Protein AF-A0A0K0CZG9-F1 (afdb_monomer)

Nearest PDB structures (foldseek):
  4x7q-assembly2_A  TM=9.275E-01  e=9.971E-03  Homo sapiens
  3dls-assembly8_D  TM=9.129E-01  e=1.670E-02  Homo sapiens
  3dls-assembly5_E  TM=8.886E-01  e=1.984E-02  Homo sapiens
  3dls-assembly7_B  TM=8.864E-01  e=2.642E-02  Homo sapiens
  3dls-assembly7_C  TM=8.932E-01  e=3.138E-02  Homo sapiens

Sequence (161 aa):
NAIDDENAIDDENDDDDDENDDDDDDDDDNHEHFQKFKMGLIYRLLTSCDIWSVGVVLYEMMTGRLPFASKLEVMENDLRLPSRTSYGAQYLIRGLIQVNPSNRLSLEEAKEGWTMLHQQKFEKYQTVAWAWYQFVLKGSSGAFLKAAAFKNGAYHMLEFM

Mean predicted aligned error: 16.19 Å

Radius of gyration: 37.74 Å; Cα contacts (8 Å, |Δi|>4): 78; chains: 1; bounding box: 133×31×75 Å

Secondary structure (DSSP, 8-state):
-------------------------TTHHHHHHHHHHHHHHHHHHHHHHHHHHHHHHHHHHHHSS-S-SSHHHHHHT-----TTS-HHHHHHHHHHS-SSGGGSPPHHHHHHHHHHHHHHHHHHHHHHHHHHHHHHHH--HHHHHHHHHHHHHTTTTSS--

Structure (mmCIF, N/CA/C/O backbone):
data_AF-A0A0K0CZG9-F1
#
_entry.id   AF-A0A0K0CZG9-F1
#
loop_
_atom_site.group_PDB
_atom_site.id
_atom_site.type_symbol
_atom_site.label_atom_id
_atom_site.label_alt_id
_atom_site.label_comp_id
_atom_site.label_asym_id
_atom_site.label_entity_id
_atom_site.label_seq_id
_atom_site.pdbx_PDB_ins_code
_atom_site.Cartn_x
_atom_site.Cartn_y
_atom_site.Cartn_z
_atom_site.occupancy
_atom_site.B_iso_or_equiv
_atom_site.auth_seq_id
_atom_site.auth_comp_id
_atom_site.auth_asym_id
_atom_site.auth_atom_id
_atom_site.pdbx_PDB_model_num
ATOM 1 N N . ASN A 1 1 ? 104.719 -9.919 -36.318 1.00 41.19 1 ASN A N 1
ATOM 2 C CA . ASN A 1 1 ? 104.082 -8.611 -36.063 1.00 41.19 1 ASN A CA 1
ATOM 3 C C . ASN A 1 1 ? 102.599 -8.799 -36.332 1.00 41.19 1 ASN A C 1
ATOM 5 O O . ASN A 1 1 ? 102.234 -8.823 -37.498 1.00 41.19 1 ASN A O 1
ATOM 9 N N . ALA A 1 2 ? 101.861 -9.367 -35.367 1.00 45.19 2 ALA A N 1
ATOM 10 C CA . ALA A 1 2 ? 101.144 -8.637 -34.295 1.00 45.19 2 ALA A CA 1
ATOM 11 C C . ALA A 1 2 ? 100.044 -7.777 -34.954 1.00 45.19 2 ALA A C 1
ATOM 13 O O . ALA A 1 2 ? 100.404 -6.847 -35.667 1.00 45.19 2 ALA A O 1
ATOM 14 N N . ILE A 1 3 ? 98.748 -8.135 -35.008 1.00 49.09 3 ILE A N 1
ATOM 15 C CA . ILE A 1 3 ? 97.789 -8.522 -33.945 1.00 49.09 3 ILE A CA 1
ATOM 16 C C . ILE A 1 3 ? 98.102 -7.792 -32.652 1.00 49.09 3 ILE A C 1
ATOM 18 O O . ILE A 1 3 ? 98.983 -8.265 -31.954 1.00 49.09 3 ILE A O 1
ATOM 22 N N . ASP A 1 4 ? 97.403 -6.681 -32.423 1.00 56.31 4 ASP A N 1
ATOM 23 C CA . ASP A 1 4 ? 97.031 -6.109 -31.126 1.00 56.31 4 ASP A CA 1
ATOM 24 C C . ASP A 1 4 ? 95.912 -5.069 -31.358 1.00 56.31 4 ASP A C 1
ATOM 26 O O . ASP A 1 4 ? 95.722 -4.604 -32.487 1.00 56.31 4 ASP A O 1
ATOM 30 N N . ASP A 1 5 ? 95.206 -4.755 -30.274 1.00 58.25 5 ASP A N 1
ATOM 31 C CA . ASP A 1 5 ? 94.108 -3.796 -30.066 1.00 58.25 5 ASP A CA 1
ATOM 32 C C . ASP A 1 5 ? 92.702 -4.405 -30.207 1.00 58.25 5 ASP A C 1
ATOM 34 O O . ASP A 1 5 ? 92.076 -4.416 -31.266 1.00 58.25 5 ASP A O 1
ATOM 38 N N . GLU A 1 6 ? 92.263 -5.168 -29.203 1.00 61.28 6 GLU A N 1
ATOM 39 C CA . GLU A 1 6 ? 91.699 -4.695 -27.920 1.00 61.28 6 GLU A CA 1
ATOM 40 C C . GLU A 1 6 ? 90.325 -4.041 -28.093 1.00 61.28 6 GLU A C 1
ATOM 42 O O . GLU A 1 6 ? 90.189 -2.878 -28.460 1.00 61.28 6 GLU A O 1
ATOM 47 N N . ASN A 1 7 ? 89.289 -4.799 -27.739 1.00 49.59 7 ASN A N 1
ATOM 48 C CA . ASN A 1 7 ? 88.165 -4.216 -27.024 1.00 49.59 7 ASN A CA 1
ATOM 49 C C . ASN A 1 7 ? 87.654 -5.265 -26.035 1.00 49.59 7 ASN A C 1
ATOM 51 O O . ASN A 1 7 ? 86.799 -6.093 -26.346 1.00 49.59 7 ASN A O 1
ATOM 55 N N . ALA A 1 8 ? 88.290 -5.260 -24.869 1.00 59.72 8 ALA A N 1
ATOM 56 C CA . ALA A 1 8 ? 87.748 -5.828 -23.652 1.00 59.72 8 ALA A CA 1
ATOM 57 C C . ALA A 1 8 ? 86.730 -4.835 -23.078 1.00 59.72 8 ALA A C 1
ATOM 59 O O . ALA A 1 8 ? 86.981 -3.633 -23.096 1.00 59.72 8 ALA A O 1
ATOM 60 N N . ILE A 1 9 ? 85.603 -5.346 -22.596 1.00 59.56 9 ILE A N 1
ATOM 61 C CA . ILE A 1 9 ? 85.078 -5.118 -21.245 1.00 59.56 9 ILE A CA 1
ATOM 62 C C . ILE A 1 9 ? 84.110 -6.282 -21.027 1.00 59.56 9 ILE A C 1
ATOM 64 O O . ILE A 1 9 ? 83.049 -6.364 -21.650 1.00 59.56 9 ILE A O 1
ATOM 68 N N . ASP A 1 10 ? 84.586 -7.221 -20.217 1.00 60.03 10 ASP A N 1
ATOM 69 C CA . ASP A 1 10 ? 83.765 -8.118 -19.423 1.00 60.03 10 ASP A CA 1
ATOM 70 C C . ASP A 1 10 ? 82.899 -7.263 -18.493 1.00 60.03 10 ASP A C 1
ATOM 72 O O . ASP A 1 10 ? 83.399 -6.295 -17.928 1.00 60.03 10 ASP A O 1
ATOM 76 N N . ASP A 1 11 ? 81.641 -7.632 -18.299 1.00 61.06 11 ASP A N 1
ATOM 77 C CA . ASP A 1 11 ? 81.124 -7.684 -16.937 1.00 61.06 11 ASP A CA 1
ATOM 78 C C . ASP A 1 11 ? 80.083 -8.798 -16.869 1.00 61.06 11 ASP A C 1
ATOM 80 O O . ASP A 1 11 ? 79.088 -8.842 -17.598 1.00 61.06 11 ASP A O 1
ATOM 84 N N . GLU A 1 12 ? 80.457 -9.764 -16.048 1.00 60.16 12 GLU A N 1
ATOM 85 C CA . GLU A 1 12 ? 79.727 -10.948 -15.660 1.00 60.16 12 GLU A CA 1
ATOM 86 C C . GLU A 1 12 ? 78.615 -10.591 -14.660 1.00 60.16 12 GLU A C 1
ATOM 88 O O . GLU A 1 12 ? 78.754 -9.623 -13.913 1.00 60.16 12 GLU A O 1
ATOM 93 N N . ASN A 1 13 ? 77.637 -11.502 -14.564 1.00 54.50 13 ASN A N 1
ATOM 94 C CA . ASN A 1 13 ? 76.858 -11.823 -13.359 1.00 54.50 13 ASN A CA 1
ATOM 95 C C . ASN A 1 13 ? 75.873 -10.748 -12.875 1.00 54.50 13 ASN A C 1
ATOM 97 O O . ASN A 1 13 ? 76.054 -9.552 -13.060 1.00 54.50 13 ASN A O 1
ATOM 101 N N . ASP A 1 14 ? 74.814 -11.062 -12.157 1.00 59.00 14 ASP A N 1
ATOM 102 C CA . ASP A 1 14 ? 74.028 -12.261 -11.863 1.00 59.00 14 ASP A CA 1
ATOM 103 C C . ASP A 1 14 ? 72.786 -11.670 -11.171 1.00 59.00 14 ASP A C 1
ATOM 105 O O . ASP A 1 14 ? 72.868 -10.582 -10.599 1.00 59.00 14 ASP A O 1
ATOM 109 N N . ASP A 1 15 ? 71.669 -12.386 -11.250 1.00 63.44 15 ASP A N 1
ATOM 110 C CA . ASP A 1 15 ? 70.612 -12.440 -10.238 1.00 63.44 15 ASP A CA 1
ATOM 111 C C . ASP A 1 15 ? 70.195 -11.130 -9.550 1.00 63.44 15 ASP A C 1
ATOM 113 O O . ASP A 1 15 ? 70.806 -10.719 -8.574 1.00 63.44 15 ASP A O 1
ATOM 117 N N . ASP A 1 16 ? 69.059 -10.582 -9.977 1.00 61.47 16 ASP A N 1
ATOM 118 C CA . ASP A 1 16 ? 68.069 -9.990 -9.069 1.00 61.47 16 ASP A CA 1
ATOM 119 C C . ASP A 1 16 ? 66.690 -10.154 -9.742 1.00 61.47 16 ASP A C 1
ATOM 121 O O . ASP A 1 16 ? 66.104 -9.213 -10.283 1.00 61.47 16 ASP A O 1
ATOM 125 N N . ASP A 1 17 ? 66.185 -11.396 -9.764 1.00 61.84 17 ASP A N 1
ATOM 126 C CA . ASP A 1 17 ? 64.740 -11.653 -9.845 1.00 61.84 17 ASP A CA 1
ATOM 127 C C . ASP A 1 17 ? 64.128 -11.219 -8.498 1.00 61.84 17 ASP A C 1
ATOM 129 O O . ASP A 1 17 ? 63.756 -12.045 -7.665 1.00 61.84 17 ASP A O 1
ATOM 133 N N . ASP A 1 18 ? 64.064 -9.909 -8.257 1.00 62.41 18 ASP A N 1
ATOM 134 C CA . ASP A 1 18 ? 63.143 -9.368 -7.265 1.00 62.41 18 ASP A CA 1
ATOM 135 C C . ASP A 1 18 ? 61.746 -9.450 -7.892 1.00 62.41 18 ASP A C 1
ATOM 137 O O . ASP A 1 18 ? 61.347 -8.630 -8.728 1.00 62.41 18 ASP A O 1
ATOM 141 N N . GLU A 1 19 ? 61.025 -10.515 -7.528 1.00 63.62 19 GLU A N 1
ATOM 142 C CA . GLU A 1 19 ? 59.573 -10.598 -7.639 1.00 63.62 19 GLU A CA 1
ATOM 143 C C . GLU A 1 19 ? 58.997 -9.324 -7.007 1.00 63.62 19 GLU A C 1
ATOM 145 O O . GLU A 1 19 ? 58.913 -9.192 -5.787 1.00 63.62 19 GLU A O 1
ATOM 150 N N . ASN A 1 20 ? 58.638 -8.350 -7.848 1.00 57.69 20 ASN A N 1
ATOM 151 C CA . ASN A 1 20 ? 57.760 -7.268 -7.436 1.00 57.69 20 ASN A CA 1
ATOM 152 C C . ASN A 1 20 ? 56.392 -7.902 -7.168 1.00 57.69 20 ASN A C 1
ATOM 154 O O . ASN A 1 20 ? 55.544 -7.982 -8.059 1.00 57.69 20 ASN A O 1
ATOM 158 N N . ASP A 1 21 ? 56.205 -8.375 -5.939 1.00 62.56 21 ASP A N 1
ATOM 159 C CA . ASP A 1 21 ? 54.900 -8.451 -5.294 1.00 62.56 21 ASP A CA 1
ATOM 160 C C . ASP A 1 21 ? 54.432 -7.001 -5.079 1.00 62.56 21 ASP A C 1
ATOM 162 O O . ASP A 1 21 ? 54.465 -6.459 -3.974 1.00 62.56 21 ASP A O 1
ATOM 166 N N . ASP A 1 22 ? 54.083 -6.329 -6.179 1.00 62.44 22 ASP A N 1
ATOM 167 C CA . ASP A 1 22 ? 53.348 -5.076 -6.124 1.00 62.44 22 ASP A CA 1
ATOM 168 C C . ASP A 1 22 ? 51.940 -5.431 -5.632 1.00 62.44 22 ASP A C 1
ATOM 170 O O . ASP A 1 22 ? 51.123 -6.001 -6.357 1.00 62.44 22 ASP A O 1
ATOM 174 N N . ASP A 1 23 ? 51.713 -5.154 -4.348 1.00 63.50 23 ASP A N 1
ATOM 175 C CA . ASP A 1 23 ? 50.429 -5.214 -3.658 1.00 63.50 23 ASP A CA 1
ATOM 176 C C . ASP A 1 23 ? 49.359 -4.417 -4.443 1.00 63.50 23 ASP A C 1
ATOM 178 O O . ASP A 1 23 ? 49.165 -3.216 -4.236 1.00 63.50 23 ASP A O 1
ATOM 182 N N . ASP A 1 24 ? 48.636 -5.088 -5.344 1.00 61.62 24 ASP A N 1
ATOM 183 C CA . ASP A 1 24 ? 47.457 -4.579 -6.066 1.00 61.62 24 ASP A CA 1
ATOM 184 C C . ASP A 1 24 ? 46.215 -4.491 -5.137 1.00 61.62 24 ASP A C 1
ATOM 186 O O . ASP A 1 24 ? 45.141 -5.008 -5.453 1.00 61.62 24 ASP A O 1
ATOM 190 N N . ASP A 1 25 ? 46.330 -3.842 -3.973 1.00 61.72 25 ASP A N 1
ATOM 191 C CA . ASP A 1 25 ? 45.236 -3.744 -2.983 1.00 61.72 25 ASP A CA 1
ATOM 192 C C . ASP A 1 25 ? 44.478 -2.392 -2.992 1.00 61.72 25 ASP A C 1
ATOM 194 O O . ASP A 1 25 ? 43.491 -2.226 -2.273 1.00 61.72 25 ASP A O 1
ATOM 198 N N . ASP A 1 26 ? 44.849 -1.427 -3.842 1.00 60.41 26 ASP A N 1
ATOM 199 C CA . ASP A 1 26 ? 44.276 -0.063 -3.805 1.00 60.41 26 ASP A CA 1
ATOM 200 C C . ASP A 1 26 ? 43.013 0.162 -4.678 1.00 60.41 26 ASP A C 1
ATOM 202 O O . ASP A 1 26 ? 42.429 1.253 -4.670 1.00 60.41 26 ASP A O 1
ATOM 206 N N . ASP A 1 27 ? 42.527 -0.853 -5.404 1.00 59.78 27 ASP A N 1
ATOM 207 C CA . ASP A 1 27 ? 41.353 -0.727 -6.292 1.00 59.78 27 ASP A CA 1
ATOM 208 C C . ASP A 1 27 ? 40.004 -1.159 -5.660 1.00 59.78 27 ASP A C 1
ATOM 210 O O . ASP A 1 27 ? 38.938 -0.926 -6.251 1.00 59.78 27 ASP A O 1
ATOM 214 N N . ASP A 1 28 ? 39.995 -1.740 -4.451 1.00 62.38 28 ASP A N 1
ATOM 215 C CA . ASP A 1 28 ? 38.772 -2.318 -3.854 1.00 62.38 28 ASP A CA 1
ATOM 216 C C . ASP A 1 28 ? 37.854 -1.272 -3.180 1.00 62.38 28 ASP A C 1
ATOM 218 O O . ASP A 1 28 ? 36.628 -1.330 -3.307 1.00 62.38 28 ASP A O 1
ATOM 222 N N . ASP A 1 29 ? 38.404 -0.218 -2.564 1.00 65.69 29 ASP A N 1
ATOM 223 C CA . ASP A 1 29 ? 37.613 0.775 -1.808 1.00 65.69 29 ASP A CA 1
ATOM 224 C C . ASP A 1 29 ? 36.617 1.560 -2.689 1.00 65.69 29 ASP A C 1
ATOM 226 O O . ASP A 1 29 ? 35.464 1.832 -2.314 1.00 65.69 29 ASP A O 1
ATOM 230 N N . ASN A 1 30 ? 37.031 1.912 -3.911 1.00 65.31 30 ASN A N 1
ATOM 231 C CA . ASN A 1 30 ? 36.160 2.584 -4.878 1.00 65.31 30 ASN A CA 1
ATOM 232 C C . ASN A 1 30 ? 35.093 1.631 -5.437 1.00 65.31 30 ASN A C 1
ATOM 234 O O . ASN A 1 30 ? 33.958 2.057 -5.710 1.00 65.31 30 ASN A O 1
ATOM 238 N N . HIS A 1 31 ? 35.433 0.346 -5.581 1.00 67.94 31 HIS A N 1
ATOM 239 C CA . HIS A 1 31 ? 34.489 -0.686 -5.980 1.00 67.94 31 HIS A CA 1
ATOM 240 C C . HIS A 1 31 ? 33.434 -0.892 -4.889 1.00 67.94 31 HIS A C 1
ATOM 242 O O . HIS A 1 31 ? 32.237 -0.810 -5.182 1.00 67.94 31 HIS A O 1
ATOM 248 N N . GLU A 1 32 ? 33.840 -1.048 -3.628 1.00 74.38 32 GLU A N 1
ATOM 249 C CA . GLU A 1 32 ? 32.930 -1.228 -2.498 1.00 74.38 32 GLU A CA 1
ATOM 250 C C . GLU A 1 32 ? 31.983 -0.032 -2.347 1.00 74.38 32 GLU A C 1
ATOM 252 O O . GLU A 1 32 ? 30.769 -0.213 -2.212 1.00 74.38 32 GLU A O 1
ATOM 257 N N . HIS A 1 33 ? 32.482 1.203 -2.454 1.00 79.12 33 HIS A N 1
ATOM 258 C CA . HIS A 1 33 ? 31.641 2.398 -2.362 1.00 79.12 33 HIS A CA 1
ATOM 259 C C . HIS A 1 33 ? 30.575 2.450 -3.469 1.00 79.12 33 HIS A C 1
ATOM 261 O O . HIS A 1 33 ? 29.395 2.722 -3.209 1.00 79.12 33 HIS A O 1
ATOM 267 N N . PHE A 1 34 ? 30.957 2.145 -4.712 1.00 77.56 34 PHE A N 1
ATOM 268 C CA . PHE A 1 34 ? 30.020 2.093 -5.831 1.00 77.56 34 PHE A CA 1
ATOM 269 C C . PHE A 1 34 ? 29.006 0.958 -5.683 1.00 77.56 34 PHE A C 1
ATOM 271 O O . PHE A 1 34 ? 27.817 1.152 -5.964 1.00 77.56 34 PHE A O 1
ATOM 278 N N . GLN A 1 35 ? 29.440 -0.207 -5.199 1.00 79.38 35 GLN A N 1
ATOM 279 C CA . GLN A 1 35 ? 28.544 -1.321 -4.911 1.00 79.38 35 GLN A CA 1
ATOM 280 C C . GLN A 1 35 ? 27.588 -0.971 -3.778 1.00 79.38 35 GLN A C 1
ATOM 282 O O . GLN A 1 35 ? 26.387 -1.166 -3.919 1.00 79.38 35 GLN A O 1
ATOM 287 N N . LYS A 1 36 ? 28.056 -0.350 -2.699 1.00 81.50 36 LYS A N 1
ATOM 288 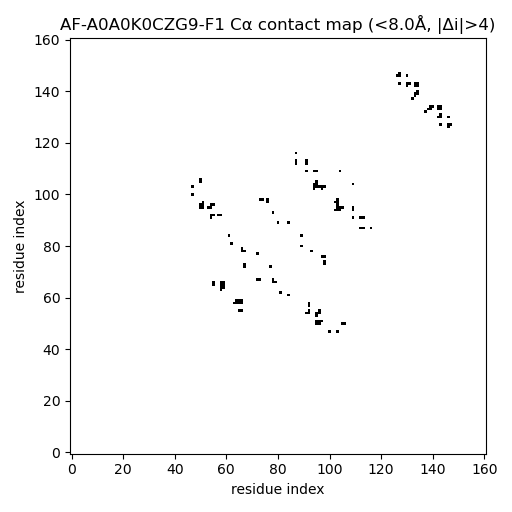C CA . LYS A 1 36 ? 27.226 0.111 -1.583 1.00 81.50 36 LYS A CA 1
ATOM 289 C C . LYS A 1 36 ? 26.187 1.136 -2.030 1.00 81.50 36 LYS A C 1
ATOM 291 O O . LYS A 1 36 ? 25.025 1.055 -1.625 1.00 81.50 36 LYS A O 1
ATOM 296 N N . PHE A 1 37 ? 26.564 2.052 -2.921 1.00 88.75 37 PHE A N 1
ATOM 297 C CA . PHE A 1 37 ? 25.638 3.002 -3.533 1.00 88.75 37 PHE A CA 1
ATOM 298 C C . PHE A 1 37 ? 24.599 2.305 -4.425 1.00 88.75 37 PHE A C 1
ATOM 300 O O . PHE A 1 37 ? 23.397 2.547 -4.278 1.00 88.75 37 PHE A O 1
ATOM 307 N N . LYS A 1 38 ? 25.039 1.397 -5.307 1.00 84.94 38 LYS A N 1
ATOM 308 C CA . LYS A 1 38 ? 24.154 0.569 -6.141 1.00 84.94 38 LYS A CA 1
ATOM 309 C C . LYS A 1 38 ? 23.182 -0.238 -5.296 1.00 84.94 38 LYS A C 1
ATOM 311 O O . LYS A 1 38 ? 21.986 -0.199 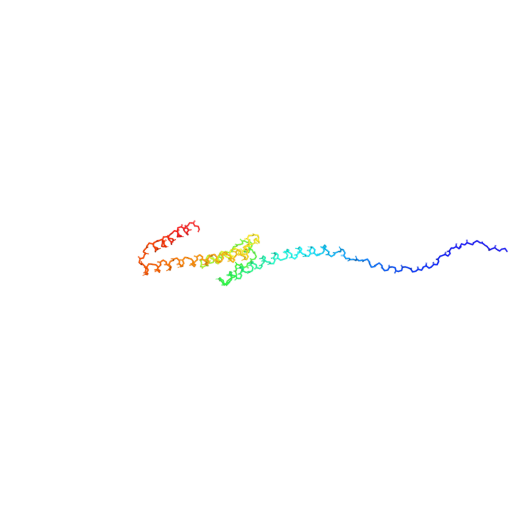-5.563 1.00 84.94 38 LYS A O 1
ATOM 316 N N . MET A 1 39 ? 23.674 -0.912 -4.260 1.00 86.00 39 MET A N 1
ATOM 317 C CA . MET A 1 39 ? 22.861 -1.668 -3.316 1.00 86.00 39 MET A CA 1
ATOM 318 C C . MET A 1 39 ? 21.836 -0.748 -2.661 1.00 86.00 39 MET A C 1
ATOM 320 O O . MET A 1 39 ? 20.648 -1.046 -2.704 1.00 86.00 39 MET A O 1
ATOM 324 N N . GLY A 1 40 ? 22.243 0.419 -2.153 1.00 87.12 40 GLY A N 1
ATOM 325 C CA . GLY A 1 40 ? 21.326 1.399 -1.566 1.00 87.12 40 GLY A CA 1
ATOM 326 C C . GLY A 1 40 ? 20.208 1.848 -2.516 1.00 87.12 40 GLY A C 1
ATOM 327 O O . GLY A 1 40 ? 19.051 1.946 -2.102 1.00 87.12 40 GLY A O 1
ATOM 328 N N . LEU A 1 41 ? 20.518 2.082 -3.794 1.00 86.12 41 LEU A N 1
ATOM 329 C CA . LEU A 1 41 ? 19.512 2.412 -4.807 1.00 86.12 41 LEU A CA 1
ATOM 330 C C . LEU A 1 41 ? 18.595 1.228 -5.129 1.00 86.12 41 LEU A C 1
ATOM 332 O O . LEU A 1 41 ? 17.378 1.407 -5.182 1.00 86.12 41 LEU A O 1
ATOM 336 N N . ILE A 1 42 ? 19.160 0.031 -5.303 1.00 89.19 42 ILE A N 1
ATOM 337 C CA . ILE A 1 42 ? 18.407 -1.202 -5.560 1.00 89.19 42 ILE A CA 1
ATOM 338 C C . ILE A 1 42 ? 17.429 -1.452 -4.411 1.00 89.19 42 ILE A C 1
ATOM 340 O O . ILE A 1 42 ? 16.239 -1.605 -4.665 1.00 89.19 42 ILE A O 1
ATOM 344 N N . TYR A 1 43 ? 17.881 -1.382 -3.155 1.00 84.69 43 TYR A N 1
ATOM 345 C CA . TYR A 1 43 ? 17.019 -1.551 -1.984 1.00 84.69 43 TYR A CA 1
ATOM 346 C C . TYR A 1 43 ? 15.878 -0.529 -1.952 1.00 84.69 43 TYR A C 1
ATOM 348 O O . TYR A 1 43 ? 14.735 -0.907 -1.722 1.00 84.69 43 TYR A O 1
ATOM 356 N N . ARG A 1 44 ? 16.133 0.755 -2.238 1.00 85.81 44 ARG A N 1
ATOM 357 C CA . ARG A 1 44 ? 15.064 1.776 -2.268 1.00 85.81 44 ARG A CA 1
ATOM 358 C C . ARG A 1 44 ? 14.012 1.497 -3.344 1.00 85.81 44 ARG A C 1
ATOM 360 O O . ARG A 1 44 ? 12.818 1.691 -3.099 1.00 85.81 44 ARG A O 1
ATOM 367 N N . LEU A 1 45 ? 14.444 1.049 -4.522 1.00 86.12 45 LEU A N 1
ATOM 368 C CA . LEU A 1 45 ? 13.544 0.698 -5.621 1.00 86.12 45 LEU A CA 1
ATOM 369 C C . LEU A 1 45 ? 12.749 -0.577 -5.316 1.00 86.12 45 LEU A C 1
ATOM 371 O O . LEU A 1 45 ? 11.538 -0.585 -5.540 1.00 86.12 45 LEU A O 1
ATOM 375 N N . LEU A 1 46 ? 13.398 -1.609 -4.764 1.00 90.06 46 LEU A N 1
ATOM 376 C CA . LEU A 1 46 ? 12.747 -2.855 -4.346 1.00 90.06 46 LEU A CA 1
ATOM 377 C C . LEU A 1 46 ? 11.703 -2.588 -3.267 1.00 90.06 46 LEU A C 1
ATOM 379 O O . LEU A 1 46 ? 10.538 -2.887 -3.492 1.00 90.06 46 LEU A O 1
ATOM 383 N N . THR A 1 47 ? 12.072 -1.909 -2.177 1.00 90.69 47 THR A N 1
ATOM 384 C CA . THR A 1 47 ? 11.134 -1.573 -1.096 1.00 90.69 47 THR A CA 1
ATOM 385 C C . THR A 1 47 ? 9.926 -0.810 -1.625 1.00 90.69 47 THR A C 1
ATOM 387 O O . THR A 1 47 ? 8.788 -1.095 -1.257 1.00 90.69 47 THR A O 1
ATOM 390 N N . SER A 1 48 ? 10.145 0.144 -2.535 1.00 90.25 48 SER A N 1
ATOM 391 C CA . SER A 1 48 ? 9.040 0.854 -3.174 1.00 90.25 48 SER A CA 1
ATOM 392 C C . SER A 1 48 ? 8.148 -0.121 -3.953 1.00 90.25 48 SER A C 1
ATOM 394 O O . SER A 1 48 ? 6.929 -0.104 -3.777 1.00 90.25 48 SER A O 1
ATOM 396 N N . CYS A 1 49 ? 8.730 -0.969 -4.803 1.00 93.12 49 CYS A N 1
ATOM 397 C CA . CYS A 1 49 ? 8.010 -1.983 -5.577 1.00 93.12 49 CYS A CA 1
ATOM 398 C C . CYS A 1 49 ? 7.187 -2.921 -4.680 1.00 93.12 49 CYS A C 1
ATOM 400 O O . CYS A 1 49 ? 5.999 -3.126 -4.938 1.00 93.12 49 CYS A O 1
ATOM 402 N N . ASP A 1 50 ? 7.777 -3.398 -3.585 1.00 93.81 50 ASP A N 1
ATOM 403 C CA . ASP A 1 50 ? 7.132 -4.283 -2.618 1.00 93.81 50 ASP A CA 1
ATOM 404 C C . ASP A 1 50 ? 5.902 -3.612 -2.002 1.00 93.81 50 ASP A C 1
ATOM 406 O O . ASP A 1 50 ? 4.812 -4.181 -2.031 1.00 93.81 50 ASP A O 1
ATOM 410 N N . ILE A 1 51 ? 6.028 -2.362 -1.546 1.00 94.81 51 ILE A N 1
ATOM 411 C CA . ILE A 1 51 ? 4.908 -1.579 -0.994 1.00 94.81 51 ILE A CA 1
ATOM 412 C C . ILE A 1 51 ? 3.762 -1.454 -2.009 1.00 94.81 51 ILE A C 1
ATOM 414 O O . ILE A 1 51 ? 2.590 -1.613 -1.655 1.00 94.81 51 ILE A O 1
ATOM 418 N N . TRP A 1 52 ? 4.081 -1.210 -3.282 1.00 94.62 52 TRP A N 1
ATOM 419 C CA . TRP A 1 52 ? 3.066 -1.137 -4.335 1.00 94.62 52 TRP A CA 1
ATOM 420 C C . TRP A 1 52 ? 2.387 -2.489 -4.560 1.00 94.62 52 TRP A C 1
ATOM 422 O O . TRP A 1 52 ? 1.158 -2.556 -4.627 1.00 94.62 52 TRP A O 1
ATOM 432 N N . SER A 1 53 ? 3.170 -3.570 -4.614 1.00 95.25 53 SER A N 1
ATOM 433 C CA . SER A 1 53 ? 2.650 -4.927 -4.796 1.00 95.25 53 SER A CA 1
ATOM 434 C C . SER A 1 53 ? 1.721 -5.345 -3.649 1.00 95.25 53 SER A C 1
ATOM 436 O O . SER A 1 53 ? 0.653 -5.901 -3.899 1.00 95.25 53 SER A O 1
ATOM 438 N N . VAL A 1 54 ? 2.042 -4.969 -2.406 1.00 95.00 54 VAL A N 1
ATOM 439 C CA . VAL A 1 54 ? 1.170 -5.169 -1.239 1.00 95.00 54 VAL A CA 1
ATOM 440 C C . VAL A 1 54 ? -0.152 -4.421 -1.411 1.00 95.00 54 VAL A C 1
ATOM 442 O O . VAL A 1 54 ? -1.212 -4.981 -1.133 1.00 95.00 54 VAL A O 1
ATOM 445 N N . GLY A 1 55 ? -0.117 -3.181 -1.907 1.00 94.94 55 GLY A N 1
ATOM 446 C CA . GLY A 1 55 ? -1.324 -2.416 -2.224 1.00 94.94 55 GLY A CA 1
ATOM 447 C C . GLY A 1 55 ? -2.213 -3.114 -3.258 1.00 94.94 55 GLY A C 1
ATOM 448 O O . GLY A 1 55 ? -3.423 -3.224 -3.053 1.00 94.94 55 GLY A O 1
ATOM 449 N N . VAL A 1 56 ? -1.618 -3.634 -4.337 1.00 95.25 56 VAL A N 1
ATOM 450 C CA . VAL A 1 56 ? -2.331 -4.373 -5.395 1.00 95.25 56 VAL A CA 1
ATOM 451 C C . VAL A 1 56 ? -2.984 -5.640 -4.850 1.00 95.25 56 VAL A C 1
ATOM 453 O O . VAL A 1 56 ? -4.174 -5.855 -5.079 1.00 95.25 56 VAL A O 1
ATOM 456 N N . VAL A 1 57 ? -2.241 -6.439 -4.079 1.00 95.31 57 VAL A N 1
ATOM 457 C CA . VAL A 1 57 ? -2.764 -7.662 -3.451 1.00 95.31 57 VAL A CA 1
ATOM 458 C C . VAL A 1 57 ? -3.889 -7.323 -2.469 1.00 95.31 57 VAL A C 1
ATOM 460 O O . VAL A 1 57 ? -4.922 -7.988 -2.459 1.00 95.31 57 VAL A O 1
ATOM 463 N N . LEU A 1 58 ? -3.756 -6.248 -1.684 1.00 93.44 58 LEU A N 1
ATOM 464 C CA . LEU A 1 58 ? -4.817 -5.779 -0.790 1.00 93.44 58 LEU A CA 1
ATOM 465 C C . LEU A 1 58 ? -6.089 -5.394 -1.558 1.00 93.44 58 LEU A C 1
ATOM 467 O O . LEU A 1 58 ? -7.186 -5.784 -1.157 1.00 93.44 58 LEU A O 1
ATOM 471 N N . TYR A 1 59 ? -5.959 -4.664 -2.668 1.00 94.50 59 TYR A N 1
ATOM 472 C CA . TYR A 1 59 ? -7.096 -4.332 -3.527 1.00 94.50 59 TYR A CA 1
ATOM 473 C C . TYR A 1 59 ? -7.776 -5.595 -4.073 1.00 94.50 59 TYR A C 1
ATOM 475 O O . TYR A 1 59 ? -9.006 -5.708 -4.027 1.00 94.50 59 TYR A O 1
ATOM 483 N N . GLU A 1 60 ? -6.991 -6.556 -4.562 1.00 94.25 60 GLU A N 1
ATOM 484 C CA . GLU A 1 60 ? -7.508 -7.805 -5.118 1.00 94.25 60 GLU A CA 1
ATOM 485 C C . GLU A 1 60 ? -8.236 -8.635 -4.058 1.00 94.25 60 GLU A C 1
ATOM 487 O O 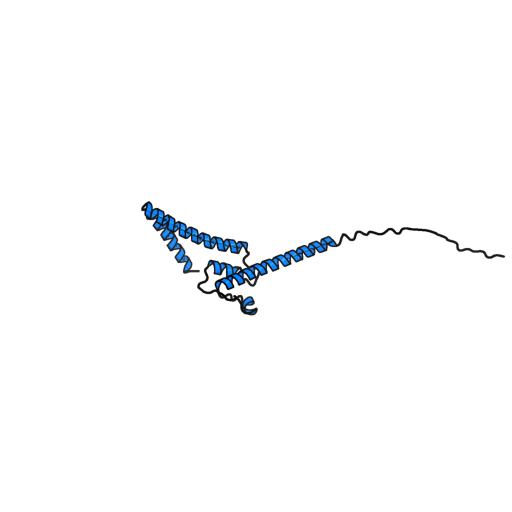. GLU A 1 60 ? -9.361 -9.070 -4.293 1.00 94.25 60 GLU A O 1
ATOM 492 N N . MET A 1 61 ? -7.6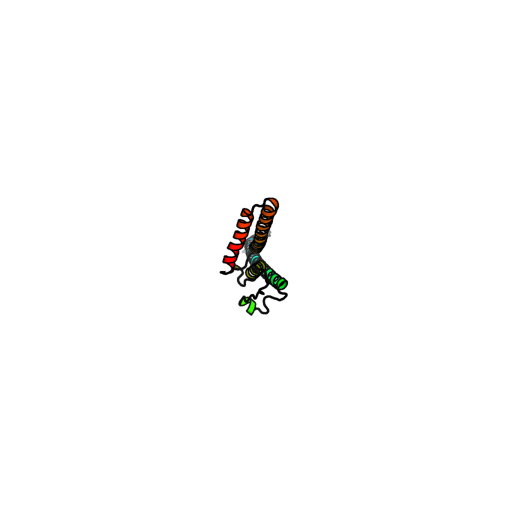74 -8.768 -2.855 1.00 92.62 61 MET A N 1
ATOM 493 C CA . MET A 1 61 ? -8.328 -9.472 -1.746 1.00 92.62 61 MET A CA 1
ATOM 494 C C . MET A 1 61 ? -9.678 -8.849 -1.364 1.00 92.62 61 MET A C 1
ATOM 496 O O . MET A 1 61 ? -10.582 -9.548 -0.910 1.00 92.62 61 MET A O 1
ATOM 500 N N . MET A 1 62 ? -9.834 -7.536 -1.543 1.00 89.75 62 MET A N 1
ATOM 501 C CA . MET A 1 62 ? -11.059 -6.824 -1.180 1.00 89.75 62 MET A CA 1
ATOM 502 C C . MET A 1 62 ? -12.122 -6.800 -2.274 1.00 89.75 62 MET A C 1
ATOM 504 O O . MET A 1 62 ? -13.315 -6.750 -1.971 1.00 89.75 62 MET A O 1
ATOM 508 N N . THR A 1 63 ? -11.701 -6.774 -3.535 1.00 89.75 63 THR A N 1
ATOM 509 C CA . THR A 1 63 ? -12.602 -6.578 -4.679 1.00 89.75 63 THR A CA 1
ATOM 510 C C . THR A 1 63 ? -12.764 -7.829 -5.542 1.00 89.75 63 THR A C 1
ATOM 512 O O . THR A 1 63 ? -13.706 -7.903 -6.332 1.00 89.75 63 THR A O 1
ATOM 515 N N . GLY A 1 64 ? -11.868 -8.810 -5.394 1.00 91.31 64 GLY A N 1
ATOM 516 C CA . GLY A 1 64 ? -11.771 -10.007 -6.230 1.00 91.31 64 GLY A CA 1
ATOM 517 C C . GLY A 1 64 ? -11.323 -9.721 -7.666 1.00 91.31 64 GLY A C 1
ATOM 518 O O . GLY A 1 64 ? -11.589 -10.526 -8.557 1.00 91.31 64 GLY A O 1
ATOM 519 N N . ARG A 1 65 ? -10.745 -8.544 -7.927 1.00 91.00 65 ARG A N 1
ATOM 520 C CA . ARG A 1 65 ? -10.322 -8.085 -9.256 1.00 91.00 65 ARG A CA 1
ATOM 521 C C . ARG A 1 65 ? -8.996 -7.346 -9.142 1.00 91.00 65 ARG A C 1
ATOM 523 O O . ARG A 1 65 ? -8.703 -6.770 -8.101 1.00 91.00 65 ARG A O 1
ATOM 530 N N . LEU A 1 66 ? -8.228 -7.306 -10.225 1.00 92.62 66 LEU A N 1
ATOM 531 C CA . LEU A 1 66 ? -7.029 -6.473 -10.286 1.00 92.62 66 LEU A CA 1
ATOM 532 C C . LEU A 1 66 ? -7.405 -4.980 -10.351 1.00 92.62 66 LEU A C 1
ATOM 534 O O . LEU A 1 66 ? -8.438 -4.641 -10.937 1.00 92.62 66 LEU A O 1
ATOM 538 N N . PRO A 1 67 ? -6.590 -4.086 -9.760 1.00 91.88 67 PRO A N 1
ATOM 539 C CA . PRO A 1 67 ? -6.845 -2.645 -9.783 1.00 91.88 67 PRO A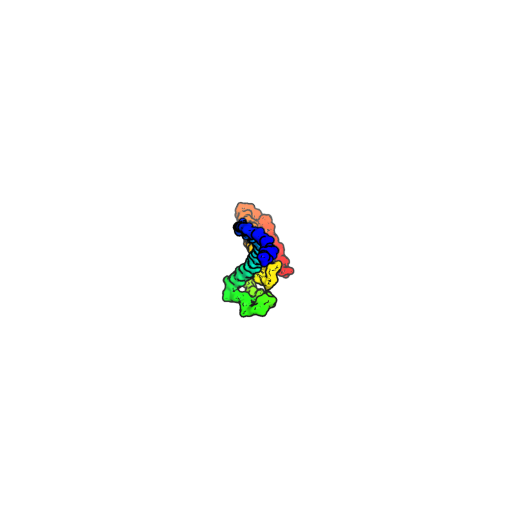 CA 1
ATOM 540 C C . PRO A 1 67 ? -6.669 -2.029 -11.171 1.00 91.88 67 PRO A C 1
ATOM 542 O O . PRO A 1 67 ? -7.347 -1.055 -11.477 1.00 91.88 67 PRO A O 1
ATOM 545 N N . PHE A 1 68 ? -5.793 -2.605 -11.999 1.00 93.75 68 PHE A N 1
ATOM 546 C CA . PHE A 1 68 ? -5.483 -2.119 -13.341 1.00 93.75 68 PHE A CA 1
ATOM 547 C C . PHE A 1 68 ? -5.422 -3.292 -14.322 1.00 93.75 68 PHE A C 1
ATOM 549 O O . PHE A 1 68 ? -4.819 -4.325 -14.023 1.00 93.75 68 PHE A O 1
ATOM 556 N N . ALA A 1 69 ? -6.015 -3.125 -15.500 1.00 89.38 69 ALA A N 1
ATOM 557 C CA . ALA A 1 69 ? -5.983 -4.084 -16.601 1.00 89.38 69 ALA A CA 1
ATOM 558 C C . ALA A 1 69 ? -4.868 -3.782 -17.615 1.00 89.38 69 ALA A C 1
ATOM 560 O O . ALA A 1 69 ? -4.489 -4.649 -18.403 1.00 89.38 69 ALA A O 1
ATOM 561 N N . SER A 1 70 ? -4.338 -2.554 -17.617 1.00 89.81 70 SER A N 1
ATOM 562 C CA . SER A 1 70 ? -3.300 -2.130 -18.557 1.00 89.81 70 SER A CA 1
ATOM 563 C C . SER A 1 70 ? -2.305 -1.154 -17.934 1.00 89.81 70 SER A C 1
ATOM 565 O O . SER A 1 70 ? -2.578 -0.501 -16.929 1.00 89.81 70 SER A O 1
ATOM 567 N N . LYS A 1 71 ? -1.144 -1.001 -18.581 1.00 88.50 71 LYS A N 1
ATOM 568 C CA . LYS A 1 71 ? -0.132 -0.013 -18.185 1.00 88.50 71 LYS A CA 1
ATOM 569 C C . LYS A 1 71 ? -0.659 1.427 -18.245 1.00 88.50 71 LYS A C 1
ATOM 571 O O . LYS A 1 71 ? -0.223 2.247 -17.446 1.00 88.50 71 LYS A O 1
ATOM 576 N N . LEU A 1 72 ? -1.572 1.736 -19.170 1.00 89.56 72 LEU A N 1
ATOM 577 C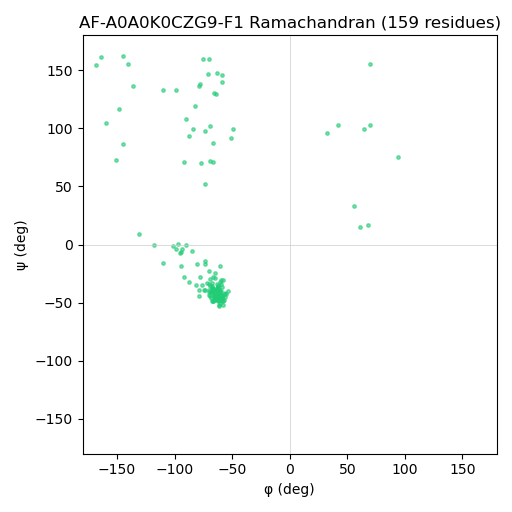 CA . LEU A 1 72 ? -2.144 3.081 -19.292 1.00 89.56 72 LEU A CA 1
ATOM 578 C C . LEU A 1 72 ? -2.963 3.443 -18.050 1.00 89.56 72 LEU A C 1
ATOM 580 O O . LEU A 1 72 ? -2.742 4.504 -17.481 1.00 89.56 72 LEU A O 1
ATOM 584 N N . GLU A 1 73 ? -3.791 2.519 -17.556 1.00 89.06 73 GLU A N 1
ATOM 585 C CA . GLU A 1 73 ? -4.575 2.730 -16.328 1.00 89.06 73 GLU A CA 1
ATOM 586 C C . GLU A 1 73 ? -3.680 2.940 -15.098 1.00 89.06 73 GLU A C 1
ATOM 588 O O . GLU A 1 73 ? -3.986 3.765 -14.238 1.00 89.06 73 GLU A O 1
ATOM 593 N N . VAL A 1 74 ? -2.534 2.245 -15.039 1.00 89.56 74 VAL A N 1
ATOM 594 C CA . VAL A 1 74 ? -1.527 2.478 -13.991 1.00 89.56 74 VAL A CA 1
ATOM 595 C C . VAL A 1 74 ? -0.991 3.907 -14.073 1.00 89.56 74 VAL A C 1
ATOM 597 O O . VAL A 1 74 ? -0.861 4.564 -13.048 1.00 89.56 74 VAL A O 1
ATOM 600 N N . MET A 1 75 ? -0.673 4.401 -15.273 1.00 89.06 75 MET A N 1
ATOM 601 C CA . MET A 1 75 ? -0.112 5.745 -15.462 1.00 89.06 75 MET A CA 1
ATOM 602 C C . MET A 1 75 ? -1.136 6.855 -15.195 1.00 89.06 75 MET A C 1
ATOM 604 O O . MET A 1 75 ? -0.766 7.907 -14.680 1.00 89.06 75 MET A O 1
ATOM 608 N N . GLU A 1 76 ? -2.409 6.613 -15.507 1.00 87.88 76 GLU A N 1
ATOM 609 C CA . GLU A 1 76 ? -3.524 7.521 -15.210 1.00 87.88 76 GLU A CA 1
ATOM 610 C C . GLU A 1 76 ? -3.902 7.532 -13.723 1.00 87.88 76 GLU A C 1
ATOM 612 O O . GLU A 1 76 ? -4.552 8.469 -13.260 1.00 87.88 76 GLU A O 1
ATOM 617 N N . ASN A 1 77 ? -3.463 6.522 -12.962 1.00 84.38 77 ASN A N 1
ATOM 618 C CA . ASN A 1 77 ? -3.795 6.335 -11.552 1.00 84.38 77 ASN A CA 1
ATOM 619 C C . ASN A 1 77 ? -5.318 6.286 -11.293 1.00 84.38 77 ASN A C 1
ATOM 621 O O . ASN A 1 77 ? -5.785 6.734 -10.241 1.00 84.38 77 ASN A O 1
ATOM 625 N N . ASP A 1 78 ? -6.100 5.750 -12.242 1.00 83.94 78 ASP A N 1
ATOM 626 C CA . ASP A 1 78 ? -7.563 5.606 -12.123 1.00 83.94 78 ASP A CA 1
ATOM 627 C C . ASP A 1 78 ? -7.925 4.421 -11.211 1.00 83.94 78 ASP A C 1
ATOM 629 O O . ASP A 1 78 ? -8.388 3.363 -11.639 1.00 83.94 78 ASP A O 1
ATOM 633 N N . LEU A 1 79 ? -7.669 4.583 -9.913 1.00 89.50 79 LEU A N 1
ATOM 634 C CA . LEU A 1 79 ? -7.930 3.559 -8.911 1.00 89.50 79 LEU A CA 1
ATOM 635 C C . LEU A 1 79 ? -9.391 3.601 -8.442 1.00 89.50 79 LEU A C 1
ATOM 637 O O . LEU A 1 79 ? -9.779 4.386 -7.567 1.00 89.50 79 LEU A O 1
ATOM 641 N N . ARG A 1 80 ? -10.213 2.705 -8.992 1.00 88.69 80 ARG A N 1
ATOM 642 C CA . ARG A 1 80 ? -11.653 2.639 -8.702 1.00 88.69 80 ARG A CA 1
ATOM 643 C C . ARG A 1 80 ? -11.962 1.725 -7.525 1.00 88.69 80 ARG A C 1
ATOM 645 O O . ARG A 1 80 ? -11.936 0.508 -7.639 1.00 88.69 80 ARG A O 1
ATOM 652 N N . LEU A 1 81 ? -12.340 2.309 -6.391 1.00 87.56 81 LEU A N 1
ATOM 653 C CA . LEU A 1 81 ? -12.744 1.554 -5.202 1.00 87.56 81 LEU A CA 1
ATOM 654 C C . LEU A 1 81 ? -14.277 1.457 -5.092 1.00 87.56 81 LEU A C 1
ATOM 656 O O . LEU A 1 81 ? -14.954 2.482 -5.199 1.00 87.56 81 LEU A O 1
ATOM 660 N N . PRO A 1 82 ? -14.849 0.266 -4.824 1.00 85.94 82 PRO A N 1
ATOM 661 C CA . PRO A 1 82 ? -16.278 0.132 -4.547 1.00 85.94 82 PRO A CA 1
ATOM 662 C C . PRO A 1 82 ? -16.719 0.960 -3.332 1.00 85.94 82 PRO A C 1
ATOM 664 O O . PRO A 1 82 ? -16.013 1.031 -2.327 1.00 85.94 82 PRO A O 1
ATO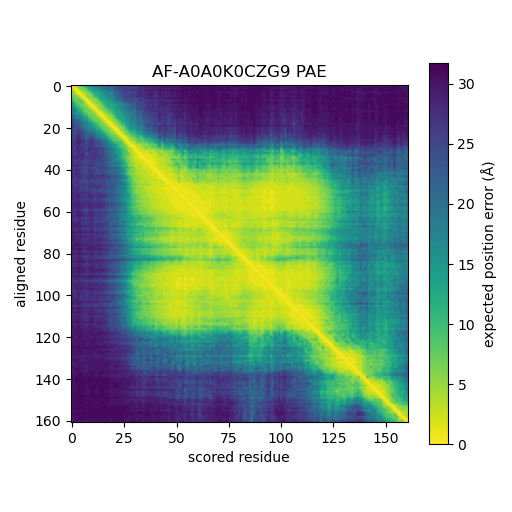M 667 N N . SER A 1 83 ? -17.943 1.495 -3.352 1.00 82.62 83 SER A N 1
ATOM 668 C CA . SER A 1 83 ? -18.493 2.312 -2.251 1.00 82.62 83 SER A CA 1
ATOM 669 C C . SER A 1 83 ? -18.597 1.568 -0.911 1.00 82.62 83 SER A C 1
ATOM 671 O O . SER A 1 83 ? -18.719 2.190 0.137 1.00 82.62 83 SER A O 1
ATOM 673 N N . ARG A 1 84 ? -18.566 0.229 -0.934 1.00 83.50 84 ARG A N 1
ATOM 674 C CA . ARG A 1 84 ? -18.623 -0.629 0.261 1.00 83.50 84 ARG A CA 1
ATOM 675 C C . ARG A 1 84 ? -17.258 -0.854 0.920 1.00 83.50 84 ARG A C 1
ATOM 677 O O . ARG A 1 84 ? -17.200 -1.475 1.978 1.00 83.50 84 ARG A O 1
ATOM 684 N N . THR A 1 85 ? -16.170 -0.378 0.317 1.00 86.12 85 THR A N 1
ATOM 685 C CA . THR A 1 85 ? -14.826 -0.491 0.890 1.00 86.12 85 THR A CA 1
ATOM 686 C C . THR A 1 85 ? -14.748 0.342 2.166 1.00 86.12 85 THR A C 1
ATOM 688 O O . THR A 1 85 ? -15.130 1.511 2.177 1.00 86.12 85 THR A O 1
ATOM 691 N N . SER A 1 86 ? -14.252 -0.240 3.259 1.00 87.06 86 SER A N 1
ATOM 692 C CA . SER A 1 86 ? -14.123 0.485 4.527 1.00 87.06 86 SER A CA 1
ATOM 693 C C . SER A 1 86 ? -13.146 1.661 4.399 1.00 87.06 86 SER A C 1
ATOM 695 O O . SER A 1 86 ? -12.165 1.571 3.666 1.00 87.06 86 SER A O 1
ATOM 697 N N . TYR A 1 87 ? -13.374 2.754 5.133 1.00 85.56 87 TYR A N 1
ATOM 698 C CA . TYR A 1 87 ? -12.502 3.937 5.076 1.00 85.56 87 TYR A CA 1
ATOM 699 C C . TYR A 1 87 ? -11.023 3.617 5.332 1.00 85.56 87 TYR A C 1
ATOM 701 O O . TYR A 1 87 ? -10.162 4.131 4.627 1.00 85.56 87 TYR A O 1
ATOM 709 N N . GLY A 1 88 ? -10.721 2.719 6.277 1.00 87.81 88 GLY A N 1
ATOM 710 C CA . GLY A 1 88 ? -9.335 2.321 6.540 1.00 87.81 88 GLY A CA 1
ATOM 711 C C . GLY A 1 88 ? -8.695 1.559 5.393 1.00 87.81 88 GLY A C 1
ATOM 712 O O . GLY A 1 88 ? -7.544 1.810 5.058 1.00 87.81 88 GLY A O 1
ATOM 713 N N . ALA A 1 89 ? -9.453 0.693 4.728 1.00 89.06 89 ALA A N 1
ATOM 714 C CA . ALA A 1 89 ? -8.961 0.029 3.534 1.00 89.06 89 ALA A CA 1
ATOM 715 C C . ALA A 1 89 ? -8.770 1.004 2.369 1.00 89.06 89 ALA A C 1
ATOM 717 O O . ALA A 1 89 ? -7.777 0.919 1.657 1.00 89.06 89 ALA A O 1
ATOM 718 N N . GLN A 1 90 ? -9.696 1.950 2.189 1.00 90.44 90 GLN A N 1
ATOM 719 C CA . GLN A 1 90 ? -9.569 2.983 1.165 1.00 90.44 90 GLN A CA 1
ATOM 720 C C . GLN A 1 90 ? -8.316 3.840 1.377 1.00 90.44 90 GLN A C 1
ATOM 722 O O . GLN A 1 90 ? -7.613 4.123 0.411 1.00 90.44 90 GLN A O 1
ATOM 727 N N . TYR A 1 91 ? -8.042 4.228 2.625 1.00 90.81 91 TYR A N 1
ATOM 728 C CA . TYR A 1 91 ? -6.836 4.960 3.005 1.00 90.81 91 TYR A CA 1
ATOM 729 C C . TYR A 1 91 ? -5.571 4.176 2.636 1.00 90.81 91 TYR A C 1
ATOM 731 O O . TYR A 1 91 ? -4.725 4.690 1.908 1.00 90.81 91 TYR A O 1
ATOM 739 N N . LEU A 1 92 ? -5.486 2.910 3.061 1.00 93.12 92 LEU A N 1
ATOM 740 C CA . LEU A 1 92 ? -4.331 2.061 2.773 1.00 93.12 92 LEU A CA 1
ATOM 741 C C . LEU A 1 92 ? -4.133 1.853 1.273 1.00 93.12 92 LEU A C 1
ATOM 743 O O . LEU A 1 92 ? -3.053 2.105 0.755 1.00 93.12 92 LEU A O 1
ATOM 747 N N . ILE A 1 93 ? -5.175 1.430 0.559 1.00 93.81 93 ILE A N 1
ATOM 748 C CA . ILE A 1 93 ? -5.076 1.117 -0.868 1.00 93.81 93 ILE A CA 1
ATOM 749 C C . ILE A 1 93 ? -4.665 2.358 -1.671 1.00 93.81 93 ILE A C 1
ATOM 751 O O . ILE A 1 93 ? -3.757 2.275 -2.496 1.00 93.81 93 ILE A O 1
ATOM 755 N N . ARG A 1 94 ? -5.263 3.525 -1.396 1.00 92.88 94 ARG A N 1
ATOM 756 C CA . ARG A 1 94 ? -4.880 4.774 -2.070 1.00 92.88 94 ARG A CA 1
ATOM 757 C C . ARG A 1 94 ? -3.475 5.244 -1.696 1.00 92.88 94 ARG A C 1
ATOM 759 O O . ARG A 1 94 ? -2.814 5.832 -2.541 1.00 92.88 94 ARG A O 1
ATOM 766 N N . GLY A 1 95 ? -3.015 5.012 -0.469 1.00 92.81 95 GLY 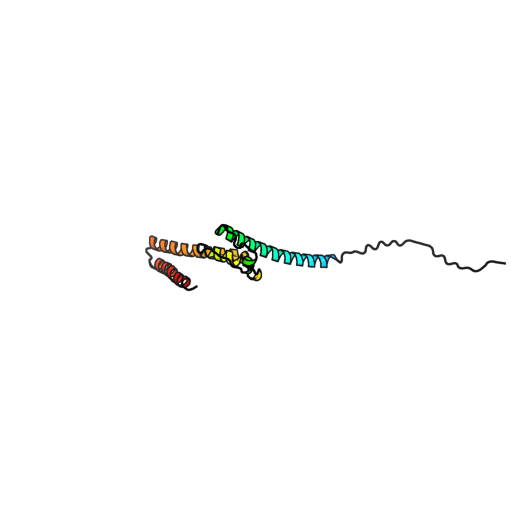A N 1
ATOM 767 C CA . GLY A 1 95 ? -1.667 5.395 -0.038 1.00 92.81 95 GLY A CA 1
ATOM 768 C C . GLY A 1 95 ? -0.565 4.491 -0.603 1.00 92.81 95 GLY A C 1
ATOM 769 O O . GLY A 1 95 ? 0.494 4.976 -0.995 1.00 92.81 95 GLY A O 1
ATOM 770 N N . LEU A 1 96 ? -0.817 3.183 -0.678 1.00 94.62 96 LEU A N 1
ATOM 771 C CA . LEU A 1 96 ? 0.151 2.183 -1.145 1.00 94.62 96 LEU A CA 1
ATOM 772 C C . LEU A 1 96 ? 0.260 2.155 -2.679 1.00 94.62 96 LEU A C 1
ATOM 774 O O . LEU A 1 96 ? 1.355 2.030 -3.230 1.00 94.62 96 LEU A O 1
ATOM 778 N N . ILE A 1 97 ? -0.866 2.308 -3.383 1.00 94.25 97 ILE A N 1
ATOM 779 C CA . ILE A 1 97 ? -0.919 2.301 -4.850 1.00 94.25 97 ILE A CA 1
ATOM 780 C C . ILE A 1 97 ? -0.772 3.735 -5.375 1.00 94.25 97 ILE A C 1
ATOM 782 O O . ILE A 1 97 ? -1.713 4.345 -5.871 1.00 94.25 97 ILE A O 1
ATOM 786 N N . GLN A 1 98 ? 0.436 4.283 -5.248 1.00 93.25 98 GLN A N 1
ATOM 787 C CA . GLN A 1 98 ? 0.809 5.579 -5.825 1.00 93.25 98 GLN A CA 1
ATOM 788 C C . GLN A 1 98 ? 1.800 5.390 -6.967 1.00 93.25 98 GLN A C 1
ATOM 790 O O . GLN A 1 98 ? 2.785 4.666 -6.812 1.00 93.25 98 GLN A O 1
ATOM 795 N N . VAL A 1 99 ? 1.566 6.058 -8.100 1.00 90.06 99 VAL A N 1
ATOM 796 C CA . VAL A 1 99 ? 2.454 5.990 -9.277 1.00 90.06 99 VAL A CA 1
ATOM 797 C C . VAL A 1 99 ? 3.829 6.565 -8.951 1.00 90.06 99 VAL A C 1
ATOM 799 O O . VAL A 1 99 ? 4.846 5.944 -9.252 1.00 90.06 99 VAL A O 1
ATOM 802 N N . ASN A 1 100 ? 3.863 7.722 -8.286 1.00 89.81 100 ASN A N 1
ATOM 803 C CA . ASN A 1 100 ? 5.100 8.331 -7.815 1.00 89.81 100 ASN A CA 1
ATOM 804 C C . ASN A 1 100 ? 5.520 7.700 -6.470 1.00 89.81 100 ASN A C 1
ATOM 806 O O . ASN A 1 100 ? 4.769 7.838 -5.500 1.00 89.81 100 ASN A O 1
ATOM 810 N N . PRO A 1 101 ? 6.703 7.060 -6.372 1.00 89.00 101 PRO A N 1
ATOM 811 C CA . PRO A 1 101 ? 7.195 6.483 -5.121 1.00 89.00 101 PRO A CA 1
ATOM 812 C C . PRO A 1 101 ? 7.327 7.500 -3.983 1.00 89.00 101 PRO A C 1
ATOM 814 O O . PRO A 1 101 ? 7.111 7.141 -2.835 1.00 89.00 101 PRO A O 1
ATOM 817 N N . SER A 1 102 ? 7.617 8.771 -4.282 1.00 88.62 102 SER A N 1
ATOM 818 C CA . SER A 1 102 ? 7.763 9.814 -3.256 1.00 88.62 102 SER A CA 1
ATOM 819 C C . SER A 1 102 ? 6.444 10.199 -2.583 1.00 88.62 102 SER A C 1
ATOM 821 O O . SER A 1 102 ? 6.458 10.719 -1.475 1.00 88.62 102 SER A O 1
ATOM 823 N N . ASN A 1 103 ? 5.311 9.952 -3.247 1.00 89.75 103 ASN A N 1
ATOM 824 C CA . ASN A 1 103 ? 3.977 10.183 -2.684 1.00 89.75 103 ASN A CA 1
ATOM 825 C C . ASN A 1 103 ? 3.410 8.919 -2.022 1.00 89.75 103 ASN A C 1
ATOM 827 O O . ASN A 1 103 ? 2.288 8.939 -1.517 1.00 89.75 103 ASN A O 1
ATOM 831 N N . ARG A 1 104 ? 4.138 7.800 -2.103 1.00 93.75 104 ARG A N 1
ATOM 832 C CA . ARG A 1 104 ? 3.688 6.496 -1.632 1.00 93.75 104 ARG A CA 1
ATOM 833 C C . ARG A 1 104 ? 3.842 6.414 -0.121 1.00 93.75 104 ARG A C 1
ATOM 835 O O . ARG A 1 104 ? 4.874 6.788 0.425 1.00 93.75 104 ARG A O 1
ATOM 842 N N . LEU A 1 105 ? 2.817 5.879 0.527 1.00 92.81 105 LEU A N 1
ATOM 843 C CA . LEU A 1 105 ? 2.799 5.662 1.966 1.00 92.81 105 LEU A CA 1
ATOM 844 C C . LEU A 1 105 ? 3.879 4.644 2.353 1.00 92.81 105 LEU A C 1
ATOM 846 O O . LEU A 1 105 ? 3.945 3.560 1.763 1.00 92.81 105 LEU A O 1
ATOM 850 N N . SER A 1 106 ? 4.707 4.969 3.343 1.00 92.31 106 SER A N 1
ATOM 851 C CA . SER A 1 106 ? 5.644 3.997 3.907 1.00 92.31 106 SER A CA 1
ATOM 852 C C . SER A 1 106 ? 4.900 2.917 4.700 1.00 92.31 106 SER A C 1
ATOM 854 O O . SER A 1 106 ? 3.758 3.097 5.127 1.00 92.31 106 SER A O 1
ATOM 856 N N . LEU A 1 107 ? 5.546 1.768 4.918 1.00 89.19 107 LEU A N 1
ATOM 857 C CA . LEU A 1 107 ? 4.925 0.672 5.666 1.00 89.19 107 LEU A CA 1
ATOM 858 C C . LEU A 1 107 ? 4.607 1.063 7.119 1.00 89.19 107 LEU A C 1
ATOM 860 O O . LEU A 1 107 ? 3.573 0.654 7.648 1.00 89.19 107 LEU A O 1
ATOM 864 N N . GLU A 1 108 ? 5.460 1.876 7.744 1.00 90.56 108 GLU A N 1
ATOM 865 C CA . GLU A 1 108 ? 5.226 2.373 9.103 1.00 90.56 108 GLU A CA 1
ATOM 866 C C . GLU A 1 108 ? 4.018 3.315 9.146 1.00 90.56 108 GLU A C 1
ATOM 868 O O . GLU A 1 108 ? 3.095 3.076 9.922 1.00 90.56 108 GLU A O 1
ATOM 873 N N . GLU A 1 109 ? 3.928 4.295 8.241 1.00 91.12 109 GLU A N 1
ATOM 874 C CA . GLU A 1 109 ? 2.765 5.196 8.168 1.00 91.12 109 GLU A CA 1
ATOM 875 C C . GLU A 1 109 ? 1.468 4.444 7.824 1.00 91.12 109 GLU A C 1
ATOM 877 O O . GLU A 1 109 ? 0.384 4.785 8.306 1.00 91.12 109 GLU A O 1
ATOM 882 N N . ALA A 1 110 ? 1.557 3.393 7.004 1.00 91.00 110 ALA A N 1
ATOM 883 C CA . ALA A 1 110 ? 0.436 2.509 6.705 1.00 91.00 110 ALA A CA 1
ATOM 884 C C . ALA A 1 110 ? -0.050 1.782 7.962 1.00 91.00 110 ALA A C 1
ATOM 886 O O . ALA A 1 110 ? -1.248 1.770 8.263 1.00 91.00 110 ALA A O 1
ATOM 887 N N . LYS A 1 111 ? 0.879 1.203 8.722 1.00 90.12 111 LYS A N 1
ATOM 888 C CA . LYS A 1 111 ? 0.586 0.493 9.965 1.00 90.12 111 LYS A CA 1
ATOM 889 C C . LYS A 1 111 ? 0.023 1.436 11.026 1.00 90.12 111 LYS A C 1
ATOM 891 O O . LYS A 1 111 ? -0.992 1.104 11.635 1.00 90.12 111 LYS A O 1
ATOM 896 N N . GLU A 1 112 ? 0.630 2.601 11.224 1.00 88.62 112 GLU A N 1
ATOM 897 C CA . GLU A 1 112 ? 0.162 3.629 12.158 1.00 88.62 112 GLU A CA 1
ATOM 898 C C . GLU A 1 112 ? -1.223 4.157 11.775 1.00 88.62 112 GLU A C 1
ATOM 900 O O . GLU A 1 112 ? -2.141 4.159 12.595 1.00 88.62 112 GLU A O 1
ATOM 905 N N . GLY A 1 113 ? -1.432 4.513 10.506 1.00 85.56 113 GLY A N 1
ATOM 906 C CA . GLY A 1 113 ? -2.739 4.968 10.032 1.00 85.56 113 GLY A CA 1
ATOM 907 C C . GLY A 1 113 ? -3.825 3.906 10.224 1.00 85.56 113 GLY A C 1
ATOM 908 O O . GLY A 1 113 ? -4.939 4.207 10.663 1.00 85.56 113 GLY A O 1
ATOM 909 N N . TRP A 1 114 ? -3.503 2.635 9.973 1.00 84.62 114 TRP A N 1
ATOM 910 C CA . TRP A 1 114 ? -4.433 1.534 10.206 1.00 84.62 114 TRP A CA 1
ATOM 911 C C . TRP A 1 114 ? -4.759 1.338 11.689 1.00 84.62 114 TRP A C 1
ATOM 913 O O . TRP A 1 114 ? -5.936 1.196 12.039 1.00 84.62 114 TRP A O 1
ATOM 923 N N . THR A 1 115 ? -3.754 1.332 12.570 1.00 85.12 115 THR A N 1
ATOM 924 C CA . THR A 1 115 ? -3.965 1.138 14.013 1.00 85.12 115 THR A CA 1
ATOM 925 C C . THR A 1 115 ? -4.765 2.286 14.615 1.00 85.12 115 THR A C 1
ATOM 927 O O . THR A 1 115 ? -5.704 2.021 15.368 1.00 85.12 115 THR A O 1
ATOM 930 N N . MET A 1 116 ? -4.504 3.534 14.216 1.00 78.62 116 MET A N 1
ATOM 931 C CA . MET A 1 116 ? -5.276 4.703 14.651 1.00 78.62 116 MET A CA 1
ATOM 932 C C . MET A 1 116 ? -6.762 4.583 14.293 1.00 78.62 116 MET A C 1
ATOM 934 O O . MET A 1 116 ? -7.628 4.814 15.139 1.00 78.62 116 MET A O 1
ATOM 938 N N . LEU A 1 117 ? -7.083 4.149 13.069 1.00 77.38 117 LEU A N 1
ATOM 939 C CA . LEU A 1 117 ? -8.476 3.960 12.643 1.00 77.38 117 LEU A CA 1
ATOM 940 C C . LEU A 1 117 ? -9.201 2.856 13.427 1.00 77.38 117 LEU A C 1
ATOM 942 O O . LEU A 1 117 ? -10.423 2.916 13.600 1.00 77.38 117 LEU A O 1
ATOM 946 N N . HIS A 1 118 ? -8.474 1.849 13.912 1.00 70.44 118 HIS A N 1
ATOM 947 C CA . HIS A 1 118 ? -9.039 0.804 14.768 1.00 70.44 118 HIS A CA 1
ATOM 948 C C . HIS A 1 118 ? -9.196 1.291 16.206 1.00 70.44 118 HIS A C 1
ATOM 950 O O . HIS A 1 118 ? -10.261 1.108 16.798 1.00 70.44 118 HIS A O 1
ATOM 956 N N . GLN A 1 119 ? -8.189 1.977 16.740 1.00 66.44 119 GLN A N 1
ATOM 957 C CA . GLN A 1 119 ? -8.197 2.535 18.087 1.00 66.44 119 GLN A CA 1
ATOM 958 C C . GLN A 1 119 ? -9.347 3.535 18.279 1.00 66.44 119 GLN A C 1
ATOM 960 O O . GLN A 1 119 ? -10.101 3.434 19.248 1.00 66.44 119 GLN A O 1
ATOM 965 N N . GLN A 1 120 ? -9.585 4.408 17.295 1.00 62.75 120 GLN A N 1
ATOM 966 C CA . GLN A 1 120 ? -10.696 5.363 17.321 1.00 62.75 120 GLN A CA 1
ATOM 967 C C . GLN A 1 120 ? -12.068 4.667 17.414 1.00 62.75 120 GLN A C 1
ATOM 969 O O . GLN A 1 120 ? -12.990 5.167 18.066 1.00 62.75 120 GLN A O 1
ATOM 974 N N . LYS A 1 121 ? -12.225 3.486 16.796 1.00 59.41 121 LYS A N 1
ATOM 975 C CA . LYS A 1 121 ? -13.443 2.677 16.955 1.00 59.41 121 LYS A CA 1
ATOM 976 C C . LYS A 1 121 ? -13.548 2.123 18.375 1.00 59.41 121 LYS A C 1
ATOM 978 O O . LYS A 1 121 ? -14.619 2.234 18.971 1.00 59.41 121 LYS A O 1
ATOM 983 N N . PHE A 1 122 ? -12.469 1.565 18.929 1.00 58.41 122 PHE A N 1
ATOM 984 C CA . PHE A 1 122 ? -12.470 0.992 20.280 1.00 58.41 122 PHE A CA 1
ATOM 985 C C . PHE A 1 122 ? -12.788 2.027 21.364 1.00 58.41 122 PHE A C 1
ATOM 987 O O . PHE A 1 122 ? -13.655 1.773 22.199 1.00 58.41 122 PHE A O 1
ATOM 994 N N . GLU A 1 123 ? -12.187 3.215 21.314 1.00 60.16 123 GLU A N 1
ATOM 995 C CA . GLU A 1 123 ? -12.450 4.295 22.278 1.00 60.16 123 GLU A CA 1
ATOM 996 C C . GLU A 1 123 ? -13.904 4.781 22.215 1.00 60.16 123 GLU A C 1
ATOM 998 O O . GLU A 1 123 ? -14.545 5.023 23.245 1.00 60.16 123 GLU A O 1
ATOM 1003 N N . LYS A 1 124 ? -14.476 4.837 21.005 1.00 57.84 124 LYS A N 1
ATOM 1004 C CA . LYS A 1 124 ? -15.886 5.182 20.794 1.00 57.84 124 LYS A CA 1
ATOM 1005 C C . LYS A 1 124 ? -16.823 4.143 21.416 1.00 57.84 124 LYS A C 1
ATOM 1007 O O . LYS A 1 124 ? -17.786 4.533 22.076 1.00 57.84 124 LYS A O 1
ATOM 1012 N N . TYR A 1 125 ? -16.542 2.846 21.252 1.00 60.53 125 TYR A N 1
ATOM 1013 C CA . TYR A 1 125 ? -17.327 1.767 21.868 1.00 60.53 125 TYR A CA 1
ATOM 1014 C C . TYR A 1 125 ? -17.169 1.720 23.388 1.00 60.53 125 TYR A C 1
ATOM 1016 O O . TYR A 1 125 ? -18.163 1.559 24.095 1.00 60.53 125 TYR A O 1
ATOM 1024 N N . GLN A 1 126 ? -15.956 1.915 23.905 1.00 60.75 126 GLN A N 1
ATOM 1025 C CA . GLN A 1 126 ? -15.722 1.949 25.345 1.00 60.75 126 GLN A CA 1
ATOM 1026 C C . GLN A 1 126 ? -16.428 3.133 25.999 1.00 60.75 126 GLN A C 1
ATOM 1028 O O . GLN A 1 126 ? -17.076 2.947 27.020 1.00 60.75 126 GLN A O 1
ATOM 1033 N N . THR A 1 127 ? -16.410 4.320 25.390 1.00 67.25 127 THR A N 1
ATOM 1034 C CA . THR A 1 127 ? -17.092 5.501 25.944 1.00 67.25 127 THR A CA 1
ATOM 1035 C C . THR A 1 127 ? -18.601 5.281 26.055 1.00 67.25 127 THR A C 1
ATOM 1037 O O . THR A 1 127 ? -19.194 5.583 27.089 1.00 67.25 127 THR A O 1
ATOM 1040 N N . VAL A 1 128 ? -19.240 4.709 25.027 1.00 66.31 128 VAL A N 1
ATOM 1041 C CA . VAL A 1 128 ? -20.688 4.440 25.066 1.00 66.31 128 VAL A CA 1
ATOM 1042 C C . VAL A 1 128 ? -21.041 3.266 25.979 1.00 66.31 128 VAL A C 1
ATOM 1044 O O . VAL A 1 128 ? -22.025 3.353 26.708 1.00 66.31 128 VAL A O 1
ATOM 1047 N N . ALA A 1 129 ? -20.237 2.199 25.994 1.00 73.31 129 ALA A N 1
ATOM 1048 C CA . ALA A 1 129 ? -20.450 1.048 26.869 1.00 73.31 129 ALA A CA 1
ATOM 1049 C C . ALA A 1 129 ? -20.242 1.420 28.343 1.00 73.31 129 ALA A C 1
ATOM 1051 O O . ALA A 1 129 ? -21.030 1.032 29.203 1.00 73.31 129 ALA A O 1
ATOM 1052 N N . TRP A 1 130 ? -19.229 2.235 28.635 1.00 66.81 130 TRP A N 1
ATOM 1053 C CA . TRP A 1 130 ? -18.951 2.736 29.976 1.00 66.81 130 TRP A CA 1
ATOM 1054 C C . TRP A 1 130 ? -20.012 3.744 30.422 1.00 66.81 130 TRP A C 1
ATOM 1056 O O . TRP A 1 130 ? -20.487 3.671 31.552 1.00 66.81 130 TRP A O 1
ATOM 1066 N N . ALA A 1 131 ? -20.467 4.633 29.534 1.00 69.12 131 ALA A N 1
ATOM 1067 C CA . ALA A 1 131 ? -21.581 5.533 29.824 1.00 69.12 131 ALA A CA 1
ATOM 1068 C C . ALA A 1 131 ? -22.897 4.776 30.074 1.00 69.12 131 ALA A C 1
ATOM 1070 O O . ALA A 1 131 ? -23.645 5.136 30.982 1.00 69.12 131 ALA A O 1
ATOM 1071 N N . TRP A 1 132 ? -23.158 3.702 29.323 1.00 70.56 132 TRP A N 1
ATOM 1072 C CA . TRP A 1 132 ? -24.293 2.811 29.563 1.00 70.56 132 TRP A CA 1
ATOM 1073 C C . TRP A 1 132 ? -24.167 2.083 30.906 1.00 70.56 132 TRP A C 1
ATOM 1075 O O . TRP A 1 132 ? -25.112 2.082 31.688 1.00 70.56 132 TRP A O 1
ATOM 1085 N N . TYR A 1 133 ? -22.985 1.561 31.237 1.00 72.94 133 TYR A N 1
ATOM 1086 C CA . TYR A 1 133 ? -22.706 0.949 32.538 1.00 72.94 133 TYR A CA 1
ATOM 1087 C C . TYR A 1 133 ? -22.934 1.925 33.706 1.00 72.94 133 TYR A C 1
ATOM 1089 O O . TYR A 1 133 ? -23.599 1.577 34.684 1.00 72.94 133 TYR A O 1
ATOM 1097 N N . GLN A 1 134 ? -22.444 3.168 33.602 1.00 66.19 134 GLN A N 1
ATOM 1098 C CA . GLN A 1 134 ? -22.692 4.198 34.620 1.00 66.19 134 GLN A CA 1
ATOM 1099 C C . GLN A 1 134 ? -24.185 4.529 34.744 1.00 66.19 134 GLN A C 1
ATOM 1101 O O . GLN A 1 134 ? -24.671 4.747 35.852 1.00 66.19 134 GLN A O 1
ATOM 1106 N N . PHE A 1 135 ? -24.923 4.557 33.633 1.00 70.31 135 PHE A N 1
ATOM 1107 C CA . PHE A 1 135 ? -26.363 4.797 33.654 1.00 70.31 135 PHE A CA 1
ATOM 1108 C C . PHE A 1 135 ? -27.128 3.645 34.322 1.00 70.31 135 PHE A C 1
ATOM 1110 O O . PHE A 1 135 ? -27.923 3.891 35.224 1.00 70.31 135 PHE A O 1
ATOM 1117 N N . VAL A 1 136 ? -26.848 2.396 33.940 1.00 75.00 136 VAL A N 1
ATOM 1118 C CA . VAL A 1 136 ? -27.562 1.208 34.436 1.00 75.00 136 VAL A CA 1
ATOM 1119 C C . VAL A 1 136 ? -27.288 0.941 35.915 1.00 75.00 136 VAL A C 1
ATOM 1121 O O . VAL A 1 136 ? -28.215 0.607 36.645 1.00 75.00 136 VAL A O 1
ATOM 1124 N N . LEU A 1 137 ? -26.045 1.105 36.383 1.00 73.25 137 LEU A N 1
ATOM 1125 C CA . LEU A 1 137 ? -25.707 0.810 37.781 1.00 73.25 137 LEU A CA 1
ATOM 1126 C C . LEU A 1 137 ? -25.826 2.003 38.726 1.00 73.25 137 LEU A C 1
ATOM 1128 O O . LEU A 1 137 ? -26.039 1.802 39.919 1.00 73.25 137 LEU A O 1
ATOM 1132 N N . LYS A 1 138 ? -25.648 3.234 38.233 1.00 73.62 138 LYS A N 1
ATOM 1133 C CA . LYS A 1 138 ? -25.617 4.433 39.089 1.00 73.62 138 LYS A CA 1
ATOM 1134 C C . LYS A 1 138 ? -26.721 5.444 38.792 1.00 73.62 138 LYS A C 1
ATOM 1136 O O . LYS A 1 138 ? -26.742 6.492 39.431 1.00 73.62 138 LYS A O 1
ATOM 1141 N N . GLY A 1 139 ? -27.598 5.188 37.817 1.00 66.75 139 GLY A N 1
ATOM 1142 C CA . GLY A 1 139 ? -28.694 6.095 37.450 1.00 66.75 139 GLY A CA 1
ATOM 1143 C C . GLY A 1 139 ? -28.235 7.476 36.963 1.00 66.75 139 GLY A C 1
ATOM 1144 O O . GLY A 1 139 ? -29.028 8.413 36.932 1.00 66.75 139 GLY A O 1
ATOM 1145 N N . SER A 1 140 ? -26.951 7.641 36.615 1.00 65.44 140 SER A N 1
ATOM 1146 C CA . SER A 1 140 ? -26.368 8.945 36.286 1.00 65.44 140 SER A CA 1
ATOM 1147 C C . SER A 1 140 ? -26.541 9.271 34.804 1.00 65.44 140 SER A C 1
ATOM 1149 O O . SER A 1 140 ? -25.721 8.916 33.953 1.00 65.44 140 SER A O 1
ATOM 1151 N N . SER A 1 141 ? -27.619 9.988 34.490 1.00 62.25 141 SER A N 1
ATOM 1152 C CA . SER A 1 141 ? -27.976 10.421 33.131 1.00 62.25 141 SER A CA 1
ATOM 1153 C C . SER A 1 141 ? -26.968 11.406 32.525 1.00 62.25 141 SER A C 1
ATOM 1155 O O . SER A 1 141 ? -26.848 11.501 31.307 1.00 62.25 141 SER A O 1
ATOM 1157 N N . GLY A 1 142 ? -26.217 12.140 33.355 1.00 63.00 142 GLY A N 1
ATOM 1158 C CA . GLY A 1 142 ? -25.284 13.179 32.902 1.00 63.00 142 GLY A CA 1
ATOM 1159 C C . GLY A 1 142 ? -24.074 12.637 32.134 1.00 63.00 142 GLY A C 1
ATOM 1160 O O . GLY A 1 142 ? -23.634 13.255 31.164 1.00 63.00 142 GLY A O 1
ATOM 1161 N N . ALA A 1 143 ? -23.562 11.463 32.521 1.00 62.75 143 ALA A N 1
ATOM 1162 C CA . ALA A 1 143 ? -22.478 10.791 31.799 1.00 62.75 143 ALA A CA 1
ATOM 1163 C C . ALA A 1 143 ? -22.960 10.250 30.442 1.00 62.75 143 ALA A C 1
ATOM 1165 O O . ALA A 1 143 ? -22.263 10.385 29.437 1.00 62.75 143 ALA A O 1
ATOM 1166 N N . PHE A 1 144 ? -24.186 9.717 30.400 1.00 61.59 144 PHE A N 1
ATOM 1167 C CA . PHE A 1 144 ? -24.825 9.255 29.170 1.00 61.59 144 PHE A CA 1
ATOM 1168 C C . PHE A 1 144 ? -25.098 10.402 28.192 1.00 61.59 144 PHE A C 1
ATOM 1170 O O . PHE A 1 144 ? -24.772 10.286 27.016 1.00 61.59 144 PHE A O 1
ATOM 1177 N N . LEU A 1 145 ? -25.613 11.538 28.669 1.00 61.22 145 LEU A N 1
ATOM 1178 C CA . LEU A 1 145 ? -25.882 12.710 27.830 1.00 61.22 145 LEU A CA 1
ATOM 1179 C C . LEU A 1 145 ? -24.598 13.330 27.258 1.00 61.22 145 LEU A C 1
ATOM 1181 O O . LEU A 1 145 ? -24.581 13.694 26.085 1.00 61.22 145 LEU A O 1
ATOM 1185 N N . LYS A 1 146 ? -23.500 13.389 28.028 1.00 61.91 146 LYS A N 1
ATOM 1186 C CA . LYS A 1 146 ? -22.187 13.835 27.516 1.00 61.91 146 LYS A CA 1
ATOM 1187 C C . LYS A 1 146 ? -21.618 12.877 26.463 1.00 61.91 146 LYS A C 1
ATOM 1189 O O . LYS A 1 146 ? -21.137 13.330 25.426 1.00 61.91 146 LYS A O 1
ATOM 1194 N N . ALA A 1 147 ? -21.721 11.565 26.684 1.00 60.97 147 ALA A N 1
ATOM 1195 C CA . ALA A 1 147 ? -21.299 10.559 25.707 1.00 60.97 147 ALA A CA 1
ATOM 1196 C C . ALA A 1 147 ? -22.182 10.558 24.440 1.00 60.97 147 ALA A C 1
ATOM 1198 O O . ALA A 1 147 ? -21.682 10.401 23.326 1.00 60.97 147 ALA A O 1
ATOM 1199 N N . ALA A 1 148 ? -23.489 10.793 24.583 1.00 59.03 148 ALA A N 1
ATOM 1200 C CA . ALA A 1 148 ? -24.420 10.949 23.468 1.00 59.03 148 ALA A CA 1
ATOM 1201 C C . ALA A 1 148 ? -24.180 12.255 22.685 1.00 59.03 148 ALA A C 1
ATOM 1203 O O . ALA A 1 148 ? -24.276 12.258 21.461 1.00 59.03 148 ALA A O 1
ATOM 1204 N N . ALA A 1 149 ? -23.793 13.344 23.357 1.00 57.84 149 ALA A N 1
ATOM 1205 C CA . ALA A 1 149 ? -23.412 14.601 22.713 1.00 57.84 149 ALA A CA 1
ATOM 1206 C C . ALA A 1 149 ? -22.108 14.477 21.900 1.00 57.84 149 ALA A C 1
ATOM 1208 O O . ALA A 1 149 ? -22.041 14.992 20.785 1.00 57.84 149 ALA A O 1
ATOM 1209 N N . PHE A 1 150 ? -21.115 13.719 22.391 1.00 58.09 150 PHE A N 1
ATOM 1210 C CA . PHE A 1 150 ? -19.923 13.349 21.608 1.00 58.09 150 PHE A CA 1
ATOM 1211 C C . PHE A 1 150 ? -20.298 12.584 20.327 1.00 58.09 150 PHE A C 1
ATOM 1213 O O . PHE A 1 150 ? -19.715 12.808 19.267 1.00 58.09 150 PHE A O 1
ATOM 1220 N N . LYS A 1 151 ? -21.332 11.731 20.396 1.00 53.12 151 LYS A N 1
ATOM 1221 C CA . LYS A 1 151 ? -21.895 11.050 19.223 1.00 53.12 151 LYS A CA 1
ATOM 1222 C C . LYS A 1 151 ? -22.439 12.054 18.195 1.00 53.12 151 LYS A C 1
ATOM 1224 O O . LYS A 1 151 ? -22.184 11.861 17.015 1.00 53.12 151 LYS A O 1
ATOM 1229 N N . ASN A 1 152 ? -23.124 13.119 18.625 1.00 49.84 152 ASN A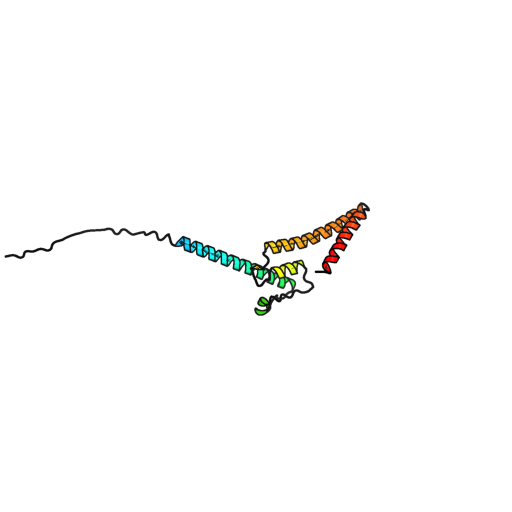 N 1
ATOM 1230 C CA . ASN A 1 152 ? -23.769 14.105 17.743 1.00 49.84 152 ASN A CA 1
ATOM 1231 C C . ASN A 1 152 ? -22.794 15.105 17.090 1.00 49.84 152 ASN A C 1
ATOM 1233 O O . ASN A 1 152 ? -22.983 15.452 15.928 1.00 49.84 152 ASN A O 1
ATOM 1237 N N . GLY A 1 153 ? -21.726 15.526 17.778 1.00 48.75 153 GLY A N 1
ATOM 1238 C CA . GLY A 1 153 ? -20.728 16.448 17.207 1.00 48.75 153 GLY A CA 1
ATOM 1239 C C . GLY A 1 153 ? -19.912 15.857 16.047 1.00 48.75 153 GLY A C 1
ATOM 1240 O O . GLY A 1 153 ? -19.502 16.579 15.145 1.00 48.75 153 GLY A O 1
ATOM 1241 N N . ALA A 1 154 ? -19.724 14.534 16.024 1.00 48.25 154 ALA A N 1
ATOM 1242 C CA . ALA A 1 154 ? -18.972 13.845 14.974 1.00 48.25 154 ALA A CA 1
ATOM 1243 C C . ALA A 1 154 ? -19.770 13.600 13.675 1.00 48.25 154 ALA A C 1
ATOM 1245 O O . ALA A 1 154 ? -19.160 13.328 12.645 1.00 48.25 154 ALA A O 1
ATOM 1246 N N . TYR A 1 155 ? -21.107 13.695 13.688 1.00 46.06 155 TYR A N 1
ATOM 1247 C CA . TYR A 1 155 ? -21.905 13.563 12.457 1.00 46.06 155 TYR A CA 1
ATOM 1248 C C . TYR A 1 155 ? -21.870 14.836 11.599 1.00 46.06 155 TYR A C 1
ATOM 1250 O O . TYR A 1 155 ? -21.925 14.737 10.379 1.00 46.06 155 TYR A O 1
ATOM 1258 N N . HIS A 1 156 ? -21.673 16.013 12.202 1.00 37.00 156 HIS A N 1
ATOM 1259 C CA . HIS A 1 156 ? -21.601 17.280 11.463 1.00 37.00 156 HIS A CA 1
ATOM 1260 C C . HIS A 1 156 ? -20.304 17.484 10.659 1.00 37.00 156 HIS A C 1
ATOM 1262 O O . HIS A 1 156 ? -20.278 18.343 9.785 1.00 37.00 156 HIS A O 1
ATOM 1268 N N . MET A 1 157 ? -19.250 16.694 10.901 1.00 39.78 157 MET A N 1
ATOM 1269 C CA . MET A 1 157 ? -18.029 16.716 10.076 1.00 39.78 157 MET A CA 1
ATOM 1270 C C . MET A 1 157 ? -18.016 15.666 8.955 1.00 39.78 157 MET A C 1
ATOM 1272 O O . MET A 1 157 ? -17.115 15.697 8.129 1.00 39.78 157 MET A O 1
ATOM 1276 N N . LEU A 1 158 ? -19.005 14.766 8.889 1.00 44.12 158 LEU A N 1
ATOM 1277 C CA . LEU A 1 158 ? -19.141 13.796 7.789 1.00 44.12 158 LEU A CA 1
ATOM 1278 C C . LEU A 1 158 ? -20.156 14.230 6.715 1.00 44.12 158 LEU A C 1
ATOM 1280 O O . LEU A 1 158 ? -20.284 13.548 5.705 1.00 44.12 158 LEU A O 1
ATOM 1284 N N . GLU A 1 159 ? -20.852 15.358 6.900 1.00 35.31 159 GLU A N 1
ATOM 1285 C CA . GLU A 1 159 ? -21.657 16.002 5.844 1.00 35.31 159 GLU A CA 1
ATOM 1286 C C . GLU A 1 159 ? -20.927 17.152 5.127 1.00 35.31 159 GLU A C 1
ATOM 1288 O O . GLU A 1 159 ? -21.489 17.743 4.210 1.00 35.31 159 GLU A O 1
ATOM 1293 N N . PHE A 1 160 ? -19.675 17.461 5.488 1.00 33.91 160 PHE A N 1
ATOM 1294 C CA . PHE A 1 160 ? -18.929 18.568 4.871 1.00 33.91 160 PHE A CA 1
ATOM 1295 C C . PHE A 1 160 ? -17.501 18.256 4.392 1.00 33.91 160 PHE A C 1
ATOM 1297 O O . PHE A 1 160 ? -16.824 19.194 3.973 1.00 33.91 160 PHE A O 1
ATOM 1304 N N . MET A 1 161 ? -17.038 16.997 4.369 1.00 35.72 161 MET A N 1
ATOM 1305 C CA . MET A 1 161 ? -15.745 16.630 3.751 1.00 35.72 161 MET A CA 1
ATOM 1306 C C . MET A 1 161 ? -15.764 15.255 3.085 1.00 35.72 161 MET A C 1
ATOM 1308 O O . MET A 1 161 ? -16.176 14.281 3.753 1.00 35.72 161 MET A O 1
#

Solvent-accessible surface area (backbone atoms only — not comparable to full-atom values): 9747 Å² total; per-residue (Å²): 134,76,90,83,84,87,85,84,79,86,81,79,90,76,89,81,87,70,78,77,81,70,80,86,69,83,69,52,66,66,50,50,52,52,49,54,52,50,49,54,53,50,50,55,53,47,54,48,52,51,44,31,51,53,20,47,52,53,44,21,77,74,68,77,42,73,73,57,95,47,73,65,45,51,74,68,61,66,72,82,75,65,91,84,58,51,70,63,56,51,52,45,36,58,30,23,56,38,83,52,65,90,72,31,50,49,71,65,60,44,50,51,54,48,50,51,61,50,49,58,52,52,55,54,51,49,47,50,52,50,22,48,50,44,28,76,76,65,68,39,59,66,55,34,51,53,47,51,48,57,59,56,64,59,54,68,61,65,79,75,110

pLDDT: mean 75.22, std 16.42, range [33.91, 95.31]

Foldseek 3Di:
DDDDDDDDDDDDDDDDPPPPPPPPPPPVVVVVVVVVVVVVVVVLVVQLVVLQVVLQVLQCVVPVDGQDPDPVCLVVVPRDDDPPDDPLNVVSSSQSSDSDSVSHDHPVNNVVSNVVVVVVVVVLVCQQVVLVVCCVPPVDVPSNVVSVVVVVVVVVVVVPD

Organism: Angiostrongylus cantonensis (NCBI:txid6313)

InterPro domains:
  IPR000719 Protein kinase domain [PF00069] (47-112)
  IPR000719 Protein kinase domain [PS50011] (1-122)
  IPR011009 Protein kinase-like domain superfamily [SSF56112] (47-132)
  IPR030616 Aurora kinase-like [PTHR24350] (47-112)